Protein AF-A0A1E5JTC6-F1 (afdb_monomer_lite)

Organism: NCBI:txid45071

Structure (mmCIF, N/CA/C/O backbone):
data_AF-A0A1E5JTC6-F1
#
_entry.id   AF-A0A1E5JTC6-F1
#
loop_
_atom_site.group_PDB
_atom_site.id
_atom_site.type_symbol
_atom_site.label_atom_id
_atom_site.label_alt_id
_atom_site.label_comp_id
_atom_site.label_asym_id
_atom_site.label_entity_id
_atom_site.label_seq_id
_atom_site.pdbx_PDB_ins_code
_atom_site.Cartn_x
_atom_site.Cartn_y
_atom_site.Cartn_z
_atom_site.occupancy
_atom_site.B_iso_or_equiv
_atom_site.auth_seq_id
_atom_site.auth_comp_id
_atom_site.auth_asym_id
_atom_site.auth_atom_id
_atom_site.pdbx_PDB_model_num
ATOM 1 N N . MET A 1 1 ? 22.022 -9.077 -8.646 1.00 33.25 1 MET A N 1
ATOM 2 C CA . MET A 1 1 ? 21.809 -8.181 -7.489 1.00 33.25 1 MET A CA 1
ATOM 3 C C . MET A 1 1 ? 20.566 -7.343 -7.759 1.00 33.25 1 MET A C 1
ATOM 5 O O . MET A 1 1 ? 20.668 -6.425 -8.558 1.00 33.25 1 MET A O 1
ATOM 9 N N . SER A 1 2 ? 19.394 -7.656 -7.195 1.00 39.16 2 SER A N 1
ATOM 10 C CA . SER A 1 2 ? 18.237 -6.750 -7.318 1.00 39.16 2 SER A CA 1
ATOM 11 C C . SER A 1 2 ? 18.164 -5.842 -6.084 1.00 39.16 2 S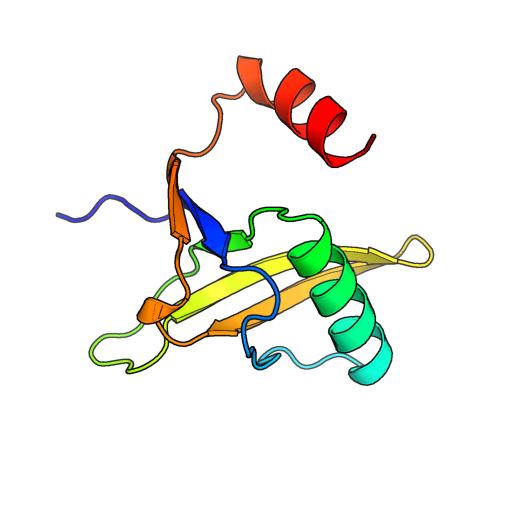ER A C 1
ATOM 13 O O . SER A 1 2 ? 17.911 -6.275 -4.962 1.00 39.16 2 SER A O 1
ATOM 15 N N . LEU A 1 3 ? 18.468 -4.562 -6.304 1.00 50.59 3 LEU A N 1
ATOM 16 C CA . LEU A 1 3 ? 18.520 -3.474 -5.315 1.00 50.59 3 LEU A CA 1
ATOM 17 C C . LEU A 1 3 ? 17.139 -2.838 -5.047 1.00 50.59 3 LEU A C 1
ATOM 19 O O . LEU A 1 3 ? 17.051 -1.746 -4.499 1.00 50.59 3 LEU A O 1
ATOM 23 N N . GLN A 1 4 ? 16.041 -3.489 -5.426 1.00 54.50 4 GLN A N 1
ATOM 24 C CA . GLN A 1 4 ? 14.700 -2.891 -5.408 1.00 54.50 4 GLN A CA 1
ATOM 25 C C . GLN A 1 4 ? 13.967 -3.180 -4.094 1.00 54.50 4 GLN A C 1
ATOM 27 O O . GLN A 1 4 ? 12.951 -3.867 -4.066 1.00 54.50 4 GLN A O 1
ATOM 32 N N . ARG A 1 5 ? 14.507 -2.706 -2.966 1.00 60.59 5 ARG A N 1
ATOM 33 C CA . ARG A 1 5 ? 13.880 -2.934 -1.649 1.00 60.59 5 ARG A CA 1
ATOM 34 C C . ARG A 1 5 ? 12.795 -1.922 -1.280 1.00 60.59 5 ARG A C 1
ATOM 36 O O . ARG A 1 5 ? 12.097 -2.167 -0.308 1.00 60.59 5 ARG A O 1
ATOM 43 N N . HIS A 1 6 ? 12.635 -0.830 -2.029 1.00 73.56 6 HIS A N 1
ATOM 44 C CA . HIS A 1 6 ? 11.702 0.241 -1.672 1.00 73.56 6 HIS A CA 1
ATOM 45 C C . HIS A 1 6 ? 11.273 1.024 -2.924 1.00 73.56 6 HIS A C 1
ATOM 47 O O . HIS A 1 6 ? 11.794 2.099 -3.195 1.00 73.56 6 HIS A O 1
ATOM 53 N N . HIS A 1 7 ? 10.391 0.459 -3.746 1.00 86.75 7 HIS A N 1
ATOM 54 C CA . HIS A 1 7 ? 9.734 1.201 -4.827 1.00 86.75 7 HIS A CA 1
ATOM 55 C C . HIS A 1 7 ? 8.316 1.577 -4.406 1.00 86.75 7 HIS A C 1
ATOM 57 O O . HIS A 1 7 ? 7.688 0.860 -3.623 1.00 86.75 7 HIS A O 1
ATOM 63 N N . LEU A 1 8 ? 7.829 2.690 -4.944 1.00 90.38 8 LEU A N 1
ATOM 64 C CA . LEU A 1 8 ? 6.416 3.022 -4.969 1.00 90.38 8 LEU A CA 1
ATOM 65 C C . LEU A 1 8 ? 5.742 2.157 -6.029 1.00 90.38 8 LEU A C 1
ATOM 67 O O . LEU A 1 8 ? 6.185 2.117 -7.176 1.00 90.38 8 LEU A O 1
ATOM 71 N N . ILE A 1 9 ? 4.688 1.463 -5.634 1.00 92.56 9 ILE A N 1
ATOM 72 C CA . ILE A 1 9 ? 3.933 0.540 -6.468 1.00 92.56 9 ILE A CA 1
ATOM 73 C C . ILE A 1 9 ? 2.525 1.098 -6.600 1.00 92.56 9 ILE A C 1
ATOM 75 O O . ILE A 1 9 ? 1.793 1.176 -5.614 1.00 92.56 9 ILE A O 1
ATOM 79 N N . TYR A 1 10 ? 2.165 1.488 -7.813 1.00 93.38 10 TYR A N 1
ATOM 80 C CA . TYR A 1 10 ? 0.827 1.947 -8.152 1.00 93.38 10 TYR A CA 1
ATOM 81 C C . TYR A 1 10 ? 0.038 0.762 -8.694 1.00 93.38 10 TYR A C 1
ATOM 83 O O . TYR A 1 10 ? 0.516 0.031 -9.568 1.00 93.38 10 TYR A O 1
ATOM 91 N N . LEU A 1 11 ? -1.155 0.563 -8.146 1.00 93.94 11 LEU A N 1
ATOM 92 C CA . LEU A 1 11 ? -2.052 -0.518 -8.530 1.00 93.94 11 LEU A CA 1
ATOM 93 C C . LEU A 1 11 ? -3.154 0.010 -9.440 1.00 93.94 11 LEU A C 1
ATOM 95 O O . LEU A 1 11 ? -3.493 1.191 -9.398 1.00 93.94 11 LEU A O 1
ATOM 99 N N . GLN A 1 12 ? -3.714 -0.880 -10.251 1.00 92.06 12 GLN A N 1
ATOM 100 C CA . GLN A 1 12 ? -4.887 -0.568 -11.058 1.00 92.06 12 GLN A CA 1
ATOM 101 C C . GLN A 1 12 ? -6.085 -0.222 -10.148 1.00 92.06 12 GLN A C 1
ATOM 103 O O . GLN A 1 12 ? -6.242 -0.831 -9.083 1.00 92.06 12 GLN A O 1
ATOM 108 N N . PRO A 1 13 ? -6.963 0.716 -10.539 1.00 85.69 13 PRO A N 1
ATOM 109 C CA . PRO A 1 13 ? -8.205 0.967 -9.810 1.00 85.69 13 PRO A CA 1
ATOM 110 C C . PRO A 1 13 ? -9.054 -0.305 -9.692 1.00 85.69 13 PRO A C 1
ATOM 112 O O . PRO A 1 13 ? -9.145 -1.078 -10.644 1.00 85.69 13 PRO A O 1
ATOM 115 N N . GLY A 1 14 ? -9.678 -0.526 -8.531 1.00 84.94 14 GLY A N 1
ATOM 116 C CA . GLY A 1 14 ? -10.504 -1.716 -8.287 1.00 84.94 14 GLY A CA 1
ATOM 117 C C . GLY A 1 14 ? -9.715 -3.024 -8.148 1.00 84.94 14 GLY A C 1
ATOM 118 O O . GLY A 1 14 ? -10.288 -4.096 -8.301 1.00 84.94 14 GLY A O 1
ATOM 119 N N . THR A 1 15 ? -8.408 -2.944 -7.884 1.00 88.94 15 THR A N 1
ATOM 120 C CA . THR A 1 15 ? -7.561 -4.117 -7.633 1.00 88.94 15 THR A CA 1
ATOM 121 C C . THR A 1 15 ? -8.051 -4.914 -6.429 1.00 88.94 15 THR A C 1
ATOM 123 O O . THR A 1 15 ? -8.184 -4.366 -5.334 1.00 88.94 15 THR A O 1
ATOM 126 N N . ASP A 1 16 ? -8.196 -6.226 -6.609 1.00 92.50 16 ASP A N 1
ATOM 127 C CA . ASP A 1 16 ? -8.383 -7.149 -5.495 1.00 92.50 16 ASP A CA 1
ATOM 128 C C . ASP A 1 16 ? -7.108 -7.228 -4.646 1.00 92.50 16 ASP A C 1
ATOM 130 O O . ASP A 1 16 ? -5.993 -7.421 -5.148 1.00 92.50 16 ASP A O 1
ATOM 134 N N . PHE A 1 17 ? -7.276 -7.122 -3.330 1.00 93.38 17 PHE A N 1
ATOM 135 C CA . PHE A 1 17 ? -6.184 -7.213 -2.370 1.00 93.38 17 PHE A CA 1
ATOM 136 C C . PHE A 1 17 ? -6.575 -8.049 -1.155 1.00 93.38 17 PHE A C 1
ATOM 138 O O . PHE A 1 17 ? -7.743 -8.258 -0.844 1.00 93.38 17 PHE A O 1
ATOM 145 N N . THR A 1 18 ? -5.566 -8.522 -0.429 1.00 92.81 18 THR A N 1
ATOM 146 C CA . THR A 1 18 ? -5.740 -9.170 0.874 1.00 92.81 18 THR A CA 1
ATOM 147 C C . THR A 1 18 ? -4.905 -8.457 1.925 1.00 92.81 18 THR A C 1
ATOM 149 O O . THR A 1 18 ? -3.699 -8.277 1.751 1.00 92.81 18 THR A O 1
ATOM 152 N N . VAL A 1 19 ? -5.525 -8.086 3.046 1.00 92.69 19 VAL A N 1
ATOM 153 C CA . VAL A 1 19 ? -4.807 -7.579 4.223 1.00 92.69 19 VAL A CA 1
ATOM 154 C C . VAL A 1 19 ? -4.202 -8.756 4.985 1.00 92.69 19 VAL A C 1
ATOM 156 O O . VAL A 1 19 ? -4.919 -9.618 5.491 1.00 92.69 19 VAL A O 1
ATOM 159 N N . THR A 1 20 ? -2.873 -8.789 5.086 1.00 88.88 20 THR A N 1
ATOM 160 C CA . THR A 1 20 ? -2.120 -9.890 5.722 1.00 88.88 20 THR A CA 1
ATOM 161 C C . THR A 1 20 ? -1.668 -9.594 7.144 1.00 88.88 20 THR A C 1
ATOM 163 O O . THR A 1 20 ? -1.164 -10.473 7.840 1.00 88.88 20 THR A O 1
ATOM 166 N N . SER A 1 21 ? -1.826 -8.353 7.593 1.00 83.19 21 SER A N 1
ATOM 167 C CA . SER A 1 21 ? -1.413 -7.937 8.935 1.00 83.19 21 SER A CA 1
ATOM 168 C C . SER A 1 21 ? -2.569 -8.060 9.919 1.00 83.19 21 SER A C 1
ATOM 170 O O . SER A 1 21 ? -3.724 -7.818 9.577 1.00 83.19 21 SER A O 1
ATOM 172 N N . ILE A 1 22 ? -2.242 -8.461 11.146 1.00 79.19 22 ILE A N 1
ATOM 173 C CA . ILE A 1 22 ? -3.215 -8.625 12.224 1.00 79.19 22 ILE A CA 1
ATOM 174 C C . ILE A 1 22 ? -3.535 -7.234 12.773 1.00 79.19 22 ILE A C 1
ATOM 176 O O . ILE A 1 22 ? -2.679 -6.596 13.385 1.00 79.19 22 ILE A O 1
ATOM 180 N N . HIS A 1 23 ? -4.762 -6.774 12.539 1.00 76.75 23 HIS A N 1
ATOM 181 C CA . HIS A 1 23 ? -5.292 -5.519 13.071 1.00 76.75 23 HIS A CA 1
ATOM 182 C C . HIS A 1 23 ? -6.552 -5.803 13.879 1.00 76.75 23 HIS A C 1
ATOM 184 O O . HIS A 1 23 ? -7.354 -6.649 13.492 1.00 76.75 23 HIS A O 1
ATOM 190 N N . GLU A 1 24 ? -6.720 -5.079 14.986 1.00 72.56 24 GLU A N 1
ATOM 191 C CA . GLU A 1 24 ? -7.886 -5.196 15.878 1.00 72.56 24 GLU A CA 1
ATOM 192 C C . GLU A 1 24 ? -9.199 -4.883 15.145 1.00 72.56 24 GLU A C 1
ATOM 194 O O . GLU A 1 24 ? -10.213 -5.525 15.399 1.00 72.56 24 GLU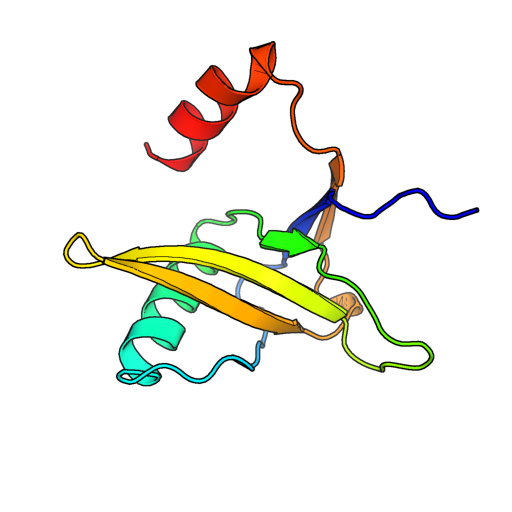 A O 1
ATOM 199 N N . ASP A 1 25 ? -9.158 -3.951 14.188 1.00 86.62 25 ASP A N 1
ATOM 200 C CA . ASP A 1 25 ? -10.292 -3.575 13.345 1.00 86.62 25 ASP A CA 1
ATOM 201 C C . ASP A 1 25 ? -9.956 -3.788 11.864 1.00 86.62 25 ASP A C 1
ATOM 203 O O . ASP A 1 25 ? -9.578 -2.874 11.129 1.00 86.62 25 ASP A O 1
ATOM 207 N N . LYS A 1 26 ? -10.031 -5.051 11.434 1.00 88.25 26 LYS A N 1
ATOM 208 C CA . LYS A 1 26 ? -9.706 -5.452 10.060 1.00 88.25 26 LYS A CA 1
ATOM 209 C C . LYS A 1 26 ? -10.614 -4.780 9.024 1.00 88.25 26 LYS A C 1
ATOM 211 O O . LYS A 1 26 ? -10.121 -4.395 7.968 1.00 88.25 26 LYS A O 1
ATOM 216 N N . LYS A 1 27 ? -11.903 -4.610 9.334 1.00 90.31 27 LYS A N 1
ATOM 217 C CA . LYS A 1 27 ? -12.881 -4.023 8.409 1.00 90.31 27 LYS A CA 1
ATOM 218 C C . LYS A 1 27 ? -12.557 -2.557 8.126 1.00 90.31 27 LYS A C 1
ATOM 220 O O . LYS A 1 27 ? -12.481 -2.172 6.965 1.00 90.31 27 LYS A O 1
ATOM 225 N N . MET A 1 28 ? -12.289 -1.768 9.169 1.00 91.38 28 MET A N 1
ATOM 226 C CA . MET A 1 28 ? -11.858 -0.378 9.001 1.00 91.38 28 MET A CA 1
ATOM 227 C C . MET A 1 28 ? -10.579 -0.290 8.162 1.00 91.38 28 MET A C 1
ATOM 229 O O . MET A 1 28 ? -10.487 0.546 7.267 1.00 91.38 28 MET A O 1
ATOM 233 N N . ILE A 1 29 ? -9.608 -1.181 8.392 1.00 92.38 29 ILE A 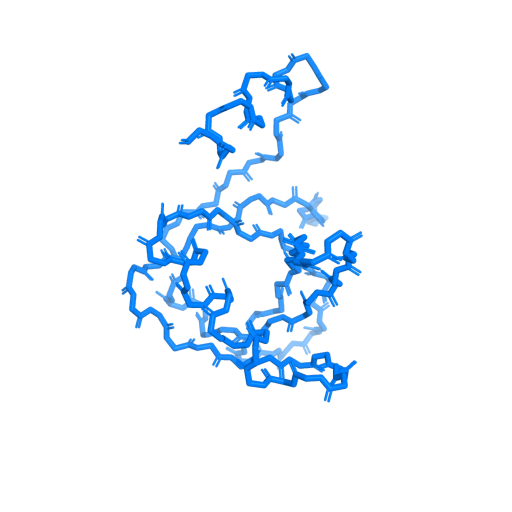N 1
ATOM 234 C CA . ILE A 1 29 ? -8.376 -1.208 7.595 1.00 92.38 29 ILE A CA 1
ATOM 235 C C . ILE A 1 29 ? -8.666 -1.507 6.123 1.00 92.38 29 ILE A C 1
ATOM 237 O O . ILE A 1 29 ? -8.125 -0.821 5.264 1.00 92.38 29 ILE A O 1
ATOM 241 N N . GLU A 1 30 ? -9.513 -2.486 5.812 1.00 92.69 30 GLU A N 1
ATOM 242 C CA . GLU A 1 30 ? -9.885 -2.812 4.428 1.00 92.69 30 GLU A CA 1
ATOM 243 C C . GLU A 1 30 ? -10.596 -1.645 3.728 1.00 92.69 30 GLU A C 1
ATOM 245 O O . GLU A 1 30 ? -10.273 -1.334 2.580 1.00 92.69 30 GLU A O 1
ATOM 250 N N . GLU A 1 31 ? -11.495 -0.942 4.419 1.00 91.94 31 GLU A N 1
ATOM 251 C CA . GLU A 1 31 ? -12.155 0.259 3.893 1.00 91.94 31 GLU A CA 1
ATOM 252 C C . GLU A 1 31 ? -11.140 1.378 3.611 1.00 91.94 31 GLU A C 1
ATOM 254 O O . GLU A 1 31 ? -11.134 1.961 2.527 1.00 91.94 31 GLU A O 1
ATOM 259 N N . GLN A 1 32 ? -10.222 1.641 4.544 1.00 91.75 32 GLN A N 1
ATOM 260 C CA . GLN A 1 32 ? -9.184 2.659 4.366 1.00 91.75 32 GLN A CA 1
ATOM 261 C C . GLN A 1 32 ? -8.178 2.296 3.264 1.00 91.75 32 GLN A C 1
ATOM 263 O O . GLN A 1 32 ? -7.745 3.174 2.519 1.00 91.75 32 GLN A O 1
ATOM 268 N N . VAL A 1 33 ? -7.818 1.015 3.122 1.00 92.56 33 VAL A N 1
ATOM 269 C CA . VAL A 1 33 ? -6.993 0.534 2.001 1.00 92.56 33 VAL A CA 1
ATOM 270 C C . VAL A 1 33 ? -7.732 0.737 0.682 1.00 92.56 33 VAL A C 1
ATOM 272 O O . VAL A 1 33 ? -7.139 1.245 -0.263 1.00 92.56 33 VAL A O 1
ATOM 275 N N . SER A 1 34 ? -9.018 0.390 0.616 1.00 92.56 34 SER A N 1
ATOM 276 C CA . SER A 1 34 ? -9.819 0.557 -0.602 1.00 92.56 34 SER A CA 1
ATOM 277 C C . SER A 1 34 ? -9.851 2.023 -1.034 1.00 92.56 34 SER A C 1
ATOM 279 O O . SER A 1 34 ? -9.488 2.332 -2.165 1.00 92.56 34 SER A O 1
ATOM 281 N N . LEU A 1 35 ? -10.146 2.939 -0.104 1.00 90.75 35 LEU A N 1
ATOM 282 C CA . LEU A 1 35 ? -10.122 4.384 -0.356 1.00 90.75 35 LEU A CA 1
ATOM 283 C C . LEU A 1 35 ? -8.739 4.885 -0.802 1.00 90.75 35 LEU A C 1
ATOM 285 O O . LEU A 1 35 ? -8.639 5.748 -1.673 1.00 90.75 35 LEU A O 1
ATOM 289 N N . TRP A 1 36 ? -7.659 4.359 -0.216 1.00 91.56 36 TRP A N 1
ATOM 290 C CA . TRP A 1 36 ? -6.288 4.690 -0.616 1.00 91.56 36 TRP A CA 1
ATOM 291 C C . TRP A 1 36 ? -6.012 4.294 -2.072 1.00 91.56 36 TRP A C 1
ATOM 293 O O . TRP A 1 36 ? -5.470 5.087 -2.844 1.00 91.56 36 TRP A O 1
ATOM 303 N N . LEU A 1 37 ? -6.413 3.081 -2.457 1.00 91.88 37 LEU A N 1
ATOM 304 C CA . LEU A 1 37 ? -6.222 2.556 -3.808 1.00 91.88 37 LEU A CA 1
ATOM 305 C C . LEU A 1 37 ? -7.131 3.240 -4.838 1.00 91.88 37 LEU A C 1
ATOM 307 O O . LEU A 1 37 ? -6.678 3.517 -5.945 1.00 91.88 37 LEU A O 1
ATOM 311 N N . GLU A 1 38 ? -8.372 3.578 -4.481 1.00 90.88 38 GLU A N 1
ATOM 312 C CA . GLU A 1 38 ? -9.294 4.343 -5.337 1.00 90.88 38 GLU A CA 1
ATOM 313 C C . GLU A 1 38 ? -8.755 5.735 -5.680 1.00 90.88 38 GLU A C 1
ATOM 315 O O . GLU A 1 38 ? -8.937 6.218 -6.796 1.00 90.88 38 GLU A O 1
ATOM 320 N N . LYS A 1 39 ? -8.024 6.361 -4.750 1.00 89.06 39 LYS A N 1
ATOM 321 C CA . LYS A 1 39 ? -7.308 7.622 -4.993 1.00 89.06 39 LYS A CA 1
ATOM 322 C C . LYS A 1 39 ? -6.056 7.459 -5.864 1.00 89.06 39 LYS A C 1
ATOM 324 O O . LYS A 1 39 ? -5.377 8.445 -6.141 1.00 89.06 39 LYS A O 1
ATOM 329 N N . GLY A 1 40 ? -5.719 6.236 -6.278 1.00 89.88 40 GLY A N 1
ATOM 330 C CA . GLY A 1 40 ? -4.525 5.942 -7.070 1.00 89.88 40 GLY A CA 1
ATOM 331 C C . GLY A 1 40 ? -3.220 6.141 -6.297 1.00 89.88 40 GLY A C 1
ATOM 332 O O . GLY A 1 40 ? -2.174 6.377 -6.904 1.00 89.88 40 GLY A O 1
ATOM 333 N N . LEU A 1 41 ? -3.262 6.084 -4.962 1.00 90.31 41 LEU A N 1
ATOM 334 C CA . LEU A 1 41 ? -2.085 6.314 -4.134 1.00 90.31 41 LEU A CA 1
ATOM 335 C C . LEU A 1 41 ? -1.180 5.074 -4.094 1.00 90.31 41 LEU A C 1
ATOM 337 O O . LEU A 1 41 ? -1.661 3.937 -4.050 1.00 90.31 41 LEU A O 1
ATOM 341 N N . PRO A 1 42 ? 0.151 5.261 -4.082 1.00 91.81 42 PRO A N 1
ATOM 342 C CA . PRO A 1 42 ? 1.075 4.144 -4.153 1.00 91.81 42 PRO A CA 1
ATOM 343 C C . PRO A 1 42 ? 1.144 3.369 -2.837 1.00 91.81 42 PRO A C 1
ATOM 345 O O . PRO A 1 42 ? 0.968 3.911 -1.745 1.00 91.81 42 PRO A O 1
ATOM 348 N N . CYS A 1 43 ? 1.501 2.096 -2.948 1.00 91.81 43 CYS A N 1
ATOM 349 C CA . CYS A 1 43 ? 2.002 1.278 -1.852 1.00 91.81 43 CYS A CA 1
ATOM 350 C C . CYS A 1 43 ? 3.534 1.204 -1.904 1.00 91.81 43 CYS A C 1
ATOM 352 O O . CYS A 1 43 ? 4.151 1.538 -2.912 1.00 91.81 43 CYS A O 1
ATOM 354 N N . ILE A 1 44 ? 4.171 0.730 -0.837 1.00 89.50 44 ILE A N 1
ATOM 355 C CA . ILE A 1 44 ? 5.620 0.502 -0.813 1.00 89.50 44 ILE A CA 1
ATOM 356 C C . ILE A 1 44 ? 5.885 -0.984 -1.030 1.00 89.50 44 ILE A C 1
ATOM 358 O O . ILE A 1 44 ? 5.280 -1.831 -0.377 1.00 89.50 44 ILE A O 1
ATOM 362 N N . TYR A 1 45 ? 6.810 -1.319 -1.922 1.00 80.50 45 TYR A N 1
ATOM 363 C CA . TYR A 1 45 ? 7.230 -2.704 -2.114 1.00 80.50 45 TYR A CA 1
ATOM 364 C C . TYR A 1 45 ? 7.776 -3.301 -0.807 1.00 80.50 45 TYR A C 1
ATOM 366 O O . TYR A 1 45 ? 8.677 -2.728 -0.193 1.00 80.50 45 TYR A O 1
ATOM 374 N N . ALA A 1 46 ? 7.248 -4.450 -0.378 1.00 75.94 46 ALA A N 1
ATOM 375 C CA . ALA A 1 46 ? 7.753 -5.163 0.791 1.00 75.94 46 ALA A CA 1
ATOM 376 C C . ALA A 1 46 ? 8.704 -6.295 0.379 1.00 75.94 46 ALA A C 1
ATOM 378 O O . ALA A 1 46 ? 8.794 -6.691 -0.785 1.00 75.94 46 ALA A O 1
ATOM 379 N N . LYS A 1 47 ? 9.446 -6.837 1.349 1.00 72.88 47 LYS A N 1
ATOM 380 C CA . LYS A 1 47 ? 10.332 -7.981 1.110 1.00 72.88 47 LYS A CA 1
ATOM 381 C C . LYS A 1 47 ? 9.507 -9.181 0.632 1.00 72.88 47 LYS A C 1
ATOM 383 O O . LYS A 1 47 ? 8.655 -9.664 1.371 1.00 72.88 47 LYS A O 1
ATOM 388 N N . GLN A 1 48 ? 9.819 -9.685 -0.558 1.00 74.50 48 GLN A N 1
ATOM 389 C CA . GLN A 1 48 ? 9.247 -10.932 -1.063 1.00 74.50 48 GLN A CA 1
ATOM 390 C C 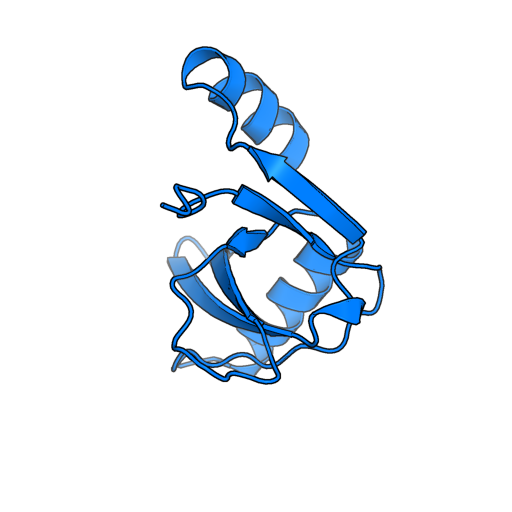. GLN A 1 48 ? 10.030 -12.141 -0.558 1.00 74.50 48 GLN A C 1
ATOM 392 O O . GLN A 1 48 ? 11.247 -12.076 -0.343 1.00 74.50 48 GLN A O 1
ATOM 397 N N . LEU A 1 49 ? 9.329 -13.257 -0.409 1.00 68.56 49 LEU A N 1
ATOM 398 C CA . LEU A 1 49 ? 9.926 -14.583 -0.337 1.00 68.56 49 LEU A CA 1
ATOM 399 C C . LEU A 1 49 ? 10.033 -15.160 -1.755 1.00 68.56 49 LEU A C 1
ATOM 401 O O . LEU A 1 49 ? 9.340 -14.731 -2.677 1.00 68.56 49 LEU A O 1
ATOM 405 N N . MET A 1 50 ? 10.934 -16.120 -1.950 1.00 64.50 50 MET A N 1
ATOM 406 C CA . MET A 1 50 ? 11.067 -16.797 -3.241 1.00 64.50 50 MET A CA 1
ATOM 407 C C . MET A 1 50 ? 9.790 -17.600 -3.540 1.00 64.50 50 MET A C 1
ATOM 409 O O . MET A 1 50 ? 9.264 -18.253 -2.645 1.00 64.50 50 MET A O 1
ATOM 413 N N . HIS A 1 51 ? 9.336 -17.566 -4.798 1.00 69.50 51 HIS A N 1
ATOM 414 C CA . HIS A 1 51 ? 8.224 -18.378 -5.333 1.00 69.50 51 HIS A CA 1
ATOM 415 C C . HIS A 1 51 ? 6.820 -18.006 -4.823 1.00 69.50 51 HIS A C 1
ATOM 417 O O . HIS A 1 51 ? 5.970 -18.873 -4.651 1.00 69.50 51 HIS A O 1
ATOM 423 N N . GLN A 1 52 ? 6.555 -16.719 -4.595 1.00 74.38 52 GLN A N 1
ATOM 424 C CA . GLN A 1 52 ? 5.206 -16.251 -4.270 1.00 74.38 52 GLN A CA 1
ATOM 425 C C . GLN A 1 52 ? 4.422 -15.910 -5.543 1.00 74.38 52 GLN A C 1
ATOM 427 O O . GLN A 1 52 ? 4.931 -15.214 -6.420 1.00 74.38 52 GLN A O 1
ATOM 432 N N . GLU A 1 53 ? 3.181 -16.396 -5.627 1.00 85.06 53 GLU A N 1
ATOM 433 C CA . GLU A 1 53 ? 2.233 -16.057 -6.702 1.00 85.06 53 GLU A CA 1
ATOM 434 C C . GLU A 1 53 ? 1.709 -14.620 -6.574 1.00 85.06 53 GLU A C 1
ATOM 436 O O . GLU A 1 53 ? 1.345 -13.992 -7.565 1.00 85.06 53 GLU A O 1
ATOM 441 N N . THR A 1 54 ? 1.705 -14.088 -5.350 1.00 89.81 54 THR A N 1
ATOM 442 C CA . THR A 1 54 ? 1.320 -12.717 -5.017 1.00 89.81 54 THR A CA 1
ATOM 443 C C . THR A 1 54 ? 2.534 -11.896 -4.600 1.00 89.81 54 THR A C 1
ATOM 445 O O . THR A 1 54 ? 3.534 -12.424 -4.108 1.00 89.81 54 THR A O 1
ATOM 448 N N . ILE A 1 55 ? 2.450 -10.579 -4.775 1.00 89.69 55 ILE A N 1
ATOM 449 C CA . ILE A 1 55 ? 3.436 -9.645 -4.235 1.00 89.69 55 ILE A CA 1
ATOM 450 C C . ILE A 1 55 ? 2.952 -9.068 -2.911 1.00 89.69 55 ILE A C 1
ATOM 452 O O . ILE A 1 55 ? 1.795 -8.686 -2.753 1.00 89.69 55 ILE A O 1
ATOM 456 N N . ASN A 1 56 ? 3.877 -8.968 -1.966 1.00 90.50 56 ASN A N 1
ATOM 457 C CA . ASN A 1 56 ? 3.669 -8.316 -0.684 1.00 90.50 56 ASN A CA 1
ATOM 458 C C . ASN A 1 56 ? 3.966 -6.821 -0.794 1.00 90.50 56 ASN A C 1
ATOM 460 O O . ASN A 1 56 ? 5.038 -6.416 -1.251 1.00 90.50 56 ASN A O 1
ATOM 464 N N . LEU A 1 57 ? 3.042 -6.007 -0.314 1.00 91.44 57 LEU A N 1
ATOM 465 C CA . LEU A 1 57 ? 3.143 -4.559 -0.271 1.00 91.44 57 LEU A CA 1
ATOM 466 C C . LEU A 1 57 ? 2.958 -4.076 1.167 1.00 91.44 57 LEU A C 1
ATOM 468 O O . LEU A 1 57 ? 2.298 -4.713 1.985 1.00 91.44 57 LEU A O 1
ATOM 472 N N . GLY A 1 58 ? 3.587 -2.954 1.484 1.00 91.12 58 GLY A N 1
ATOM 473 C CA . GLY A 1 58 ? 3.445 -2.245 2.741 1.00 91.12 58 GLY A CA 1
ATOM 474 C C . GLY A 1 58 ? 2.709 -0.932 2.525 1.00 91.12 58 GLY A C 1
ATOM 475 O O . GLY A 1 58 ? 3.031 -0.167 1.617 1.00 91.12 58 GLY A O 1
ATOM 476 N N . LEU A 1 59 ? 1.762 -0.651 3.405 1.00 90.38 59 LEU A N 1
ATOM 477 C CA . LEU A 1 59 ? 1.026 0.596 3.466 1.00 90.38 59 LEU A CA 1
ATOM 478 C C . LEU A 1 59 ? 1.033 1.116 4.904 1.00 90.38 59 LEU A C 1
ATOM 480 O O . LEU A 1 59 ? 0.966 0.356 5.867 1.00 90.38 59 LEU A O 1
ATOM 484 N N . THR A 1 60 ? 1.159 2.428 5.067 1.00 88.81 60 THR A N 1
ATOM 485 C CA . THR A 1 60 ? 0.957 3.085 6.357 1.00 88.81 60 THR A CA 1
ATOM 486 C C . THR A 1 60 ? -0.300 3.925 6.261 1.00 88.81 60 THR A C 1
ATOM 488 O O . THR A 1 60 ? -0.339 4.854 5.464 1.00 88.81 60 THR A O 1
ATOM 491 N N . LEU A 1 61 ? -1.281 3.626 7.104 1.00 87.94 61 LEU A N 1
ATOM 492 C CA . LEU A 1 61 ? -2.499 4.414 7.240 1.00 87.94 61 LEU A CA 1
ATOM 493 C C . LEU A 1 61 ? -2.453 5.211 8.542 1.00 87.94 61 LEU A C 1
ATOM 495 O O . LEU A 1 61 ? -1.929 4.733 9.552 1.00 87.94 61 LEU A O 1
ATOM 499 N N . LEU A 1 62 ? -3.004 6.420 8.518 1.00 84.56 62 LEU A N 1
ATOM 500 C CA . LEU A 1 62 ? -3.251 7.225 9.707 1.00 84.56 62 LEU A CA 1
ATOM 501 C C . LEU A 1 62 ? -4.763 7.365 9.857 1.00 84.56 62 LEU A C 1
ATOM 503 O O . LEU A 1 62 ? -5.408 7.980 9.015 1.00 84.56 62 LEU A O 1
ATOM 507 N N . HIS A 1 63 ? -5.321 6.779 10.909 1.00 82.38 63 HIS A N 1
ATOM 508 C CA . HIS A 1 63 ? -6.752 6.821 11.178 1.00 82.38 63 HIS A CA 1
ATOM 509 C C . HIS A 1 63 ? -6.978 7.058 12.669 1.00 82.38 63 HIS A C 1
ATOM 511 O O . HIS A 1 63 ? -6.331 6.415 13.494 1.00 82.38 63 HIS A O 1
ATOM 517 N N . ALA A 1 64 ? -7.869 7.994 13.013 1.00 83.00 64 ALA A N 1
ATOM 518 C CA . ALA A 1 64 ? -8.142 8.395 14.398 1.00 83.00 64 ALA A CA 1
ATOM 519 C C . ALA A 1 64 ? -6.857 8.669 15.211 1.00 83.00 64 ALA A C 1
ATOM 521 O O . ALA A 1 64 ? -6.687 8.160 16.314 1.00 83.00 64 ALA A O 1
ATOM 522 N N . GLU A 1 65 ? -5.911 9.405 14.611 1.00 82.94 65 GLU A N 1
ATOM 523 C CA . GLU A 1 65 ? -4.594 9.737 15.190 1.00 82.94 65 GLU A CA 1
ATOM 524 C C . GLU A 1 65 ? -3.681 8.527 15.483 1.00 82.94 65 GLU A C 1
ATOM 526 O O . GLU A 1 65 ? -2.555 8.683 15.958 1.00 82.94 65 GLU A O 1
ATOM 531 N N . LYS A 1 66 ? -4.108 7.308 15.129 1.00 86.12 66 LYS A N 1
ATOM 532 C CA . LYS A 1 66 ? -3.329 6.077 15.263 1.00 86.12 66 LYS A CA 1
ATOM 533 C C . LYS A 1 66 ? -2.710 5.691 13.923 1.00 86.12 66 LYS A C 1
ATOM 535 O O . LYS A 1 66 ? -3.346 5.695 12.869 1.00 86.12 66 LYS A O 1
ATOM 540 N N . LYS A 1 67 ? -1.426 5.335 13.967 1.00 88.56 67 LYS A N 1
ATOM 541 C CA . LYS A 1 67 ? -0.683 4.822 12.813 1.00 88.56 67 LYS A CA 1
ATOM 542 C C . LYS A 1 67 ? -0.869 3.311 12.698 1.00 88.56 67 LYS A C 1
ATOM 544 O O . LYS A 1 67 ? -0.505 2.572 13.611 1.00 88.56 67 LYS A O 1
ATOM 549 N N . HIS A 1 68 ? -1.325 2.855 11.539 1.00 88.38 68 HIS A N 1
ATOM 550 C CA . HIS A 1 68 ? -1.508 1.446 11.209 1.00 88.38 68 HIS A CA 1
ATOM 551 C C . HIS A 1 68 ? -0.522 1.031 10.118 1.00 88.38 68 HIS A C 1
ATOM 553 O O . HIS A 1 68 ? -0.479 1.625 9.042 1.00 88.38 68 HIS A O 1
ATOM 559 N N . ARG A 1 69 ? 0.301 0.013 10.394 1.00 89.38 69 ARG A N 1
ATOM 560 C CA . ARG A 1 69 ? 1.204 -0.584 9.399 1.00 89.38 69 ARG A CA 1
ATOM 561 C C . ARG A 1 69 ? 0.521 -1.793 8.783 1.00 89.38 69 ARG A C 1
ATOM 563 O O . ARG A 1 69 ? 0.365 -2.813 9.446 1.00 89.38 69 ARG A O 1
ATOM 570 N N . VAL A 1 70 ? 0.116 -1.661 7.533 1.00 91.19 70 VAL A N 1
ATOM 571 C CA . VAL A 1 70 ? -0.680 -2.646 6.816 1.00 91.19 70 VAL A CA 1
ATOM 572 C C . VAL A 1 70 ? 0.196 -3.378 5.806 1.00 91.19 70 VAL A C 1
ATOM 574 O O . VAL A 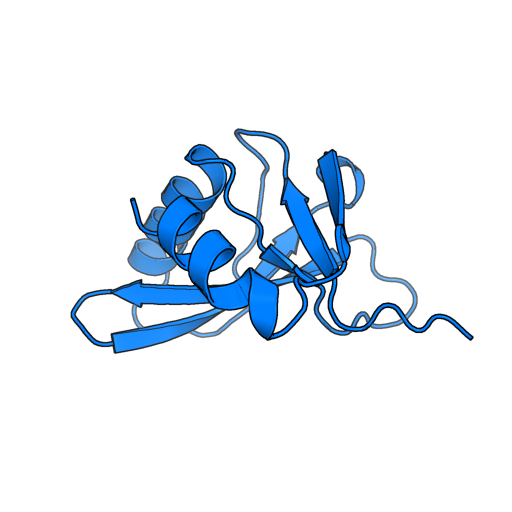1 70 ? 0.767 -2.779 4.903 1.00 91.19 70 VAL A O 1
ATOM 577 N N . GLY A 1 71 ? 0.327 -4.684 5.982 1.00 92.31 71 GLY A N 1
ATOM 578 C CA . GLY A 1 71 ? 0.752 -5.614 4.946 1.00 92.31 71 GLY A CA 1
ATOM 579 C C . GLY A 1 71 ? -0.415 -5.950 4.023 1.00 92.31 71 GLY A C 1
ATOM 580 O O . GLY A 1 71 ? -1.509 -6.271 4.496 1.00 92.31 71 GLY A O 1
ATOM 581 N N . LEU A 1 72 ? -0.155 -5.877 2.723 1.00 92.44 72 LEU A N 1
ATOM 582 C CA . LEU A 1 72 ? -1.082 -6.179 1.642 1.00 92.44 72 LEU A CA 1
ATOM 583 C C . LEU A 1 72 ? -0.484 -7.257 0.742 1.00 92.44 72 LEU A C 1
ATOM 585 O O . LEU A 1 72 ? 0.729 -7.304 0.543 1.00 92.44 72 LEU A O 1
ATOM 589 N N . GLN A 1 73 ? -1.338 -8.096 0.174 1.00 93.19 73 GLN A N 1
ATOM 590 C CA . GLN A 1 73 ? -0.991 -9.001 -0.913 1.00 93.19 73 GLN A CA 1
ATOM 591 C C . GLN A 1 73 ? -1.881 -8.733 -2.111 1.00 93.19 73 GLN A C 1
ATOM 593 O O . GLN A 1 73 ? -3.095 -8.601 -1.959 1.00 93.19 73 GLN A O 1
ATOM 598 N N . VAL A 1 74 ? -1.266 -8.672 -3.289 1.00 92.75 74 VAL A N 1
ATOM 599 C CA . VAL A 1 74 ? -1.965 -8.489 -4.564 1.00 92.75 74 VAL A CA 1
ATOM 600 C C . VAL A 1 74 ? -1.360 -9.383 -5.637 1.00 92.75 74 VAL A C 1
ATOM 602 O O . VAL A 1 74 ? -0.194 -9.784 -5.552 1.00 92.75 74 VAL A O 1
ATOM 605 N N . VAL A 1 75 ? -2.147 -9.690 -6.664 1.00 92.50 75 VAL A N 1
ATOM 606 C CA . VAL A 1 75 ? -1.644 -10.387 -7.852 1.00 92.50 75 VAL A CA 1
ATOM 607 C C . VAL A 1 75 ? -0.705 -9.442 -8.621 1.00 92.50 75 VAL A C 1
ATOM 609 O O . VAL A 1 75 ? -1.047 -8.272 -8.807 1.00 92.50 75 VAL A O 1
ATOM 612 N N . PRO A 1 76 ? 0.468 -9.901 -9.101 1.00 90.00 76 PRO A N 1
ATOM 613 C CA . PRO A 1 76 ? 1.439 -9.037 -9.775 1.00 90.00 76 PRO A CA 1
ATOM 614 C C . PRO A 1 76 ? 0.889 -8.314 -11.012 1.00 90.00 76 PRO A C 1
ATOM 616 O O . PRO A 1 76 ? 1.345 -7.219 -11.326 1.00 90.00 76 PRO A O 1
ATOM 619 N N . SER A 1 77 ? -0.099 -8.897 -11.700 1.00 90.94 77 SER A N 1
ATOM 620 C CA . SER A 1 77 ? -0.745 -8.309 -12.882 1.00 90.94 77 SER A CA 1
ATOM 621 C C . SER A 1 77 ? -1.512 -7.019 -12.592 1.00 90.94 77 SER A C 1
ATOM 623 O O . SER A 1 77 ? -1.794 -6.267 -13.519 1.00 90.94 77 SER A O 1
ATOM 625 N N . PHE A 1 78 ? -1.843 -6.757 -11.326 1.00 93.62 78 PHE A N 1
ATOM 626 C CA . PHE A 1 78 ? -2.507 -5.526 -10.910 1.00 93.62 78 PHE A CA 1
ATOM 627 C C . PHE A 1 78 ? -1.545 -4.352 -10.716 1.00 93.62 78 PHE A C 1
ATOM 629 O O . PHE A 1 78 ? -1.989 -3.221 -10.521 1.00 93.62 78 PHE A O 1
ATOM 636 N N . VAL A 1 79 ? -0.230 -4.585 -10.783 1.00 91.94 79 VAL A N 1
ATOM 637 C CA . VAL A 1 79 ? 0.752 -3.500 -10.767 1.00 91.94 79 VAL A CA 1
ATOM 638 C C . VAL A 1 79 ? 0.671 -2.733 -12.078 1.00 91.94 79 VAL A C 1
ATOM 640 O O . VAL A 1 79 ? 1.002 -3.253 -13.140 1.00 91.94 79 VAL A O 1
ATOM 643 N N . GLN A 1 80 ? 0.260 -1.474 -11.984 1.00 92.88 80 GLN A N 1
ATOM 644 C CA . GLN A 1 80 ? 0.202 -0.564 -13.118 1.00 92.88 80 GLN A CA 1
ATOM 645 C C . GLN A 1 80 ? 1.555 0.105 -13.359 1.00 92.88 80 GLN A C 1
ATOM 647 O O . GLN A 1 80 ? 2.022 0.181 -14.493 1.00 92.88 80 GLN A O 1
ATOM 652 N N . GLU A 1 81 ? 2.188 0.604 -12.297 1.00 91.31 81 GLU A N 1
ATOM 653 C CA . GLU A 1 81 ? 3.427 1.370 -12.403 1.00 91.31 81 GLU A CA 1
ATOM 654 C C . GLU A 1 81 ? 4.321 1.136 -11.182 1.00 91.31 81 GLU A C 1
ATOM 656 O O . GLU A 1 81 ? 3.845 0.940 -10.062 1.00 91.31 81 GLU A O 1
ATOM 661 N N . GLN A 1 82 ? 5.637 1.175 -11.397 1.00 90.44 82 GLN A N 1
ATOM 662 C CA . GLN A 1 82 ? 6.630 1.143 -10.329 1.00 90.44 82 GLN A CA 1
ATOM 663 C C . GLN A 1 82 ? 7.558 2.346 -10.458 1.00 90.44 82 GLN A C 1
ATOM 665 O O . GLN A 1 82 ? 8.174 2.541 -11.505 1.00 90.44 82 GLN A O 1
ATOM 670 N N . LYS A 1 83 ? 7.697 3.121 -9.382 1.00 89.25 83 LYS A N 1
ATOM 671 C CA . LYS A 1 83 ? 8.621 4.259 -9.306 1.00 89.25 83 LYS A CA 1
ATOM 672 C C . LYS A 1 83 ? 9.644 4.045 -8.196 1.00 89.25 83 LYS A C 1
ATOM 674 O O . LYS A 1 83 ? 9.312 3.435 -7.176 1.00 89.25 83 LYS A O 1
ATOM 679 N N . PRO A 1 84 ? 10.879 4.546 -8.344 1.00 87.06 84 PRO A N 1
ATOM 680 C CA . PRO A 1 84 ? 11.769 4.667 -7.198 1.00 87.06 84 PRO A CA 1
ATOM 681 C C . PRO A 1 84 ? 11.118 5.554 -6.127 1.00 87.06 84 PRO A C 1
ATOM 683 O O . PRO A 1 84 ? 10.246 6.371 -6.428 1.00 87.06 84 PRO A O 1
ATOM 686 N N . LEU A 1 85 ? 11.534 5.396 -4.870 1.00 84.62 85 LEU A N 1
ATOM 687 C CA . LEU A 1 85 ? 11.170 6.378 -3.852 1.00 84.62 85 LEU A CA 1
ATOM 688 C C . LEU A 1 85 ? 11.713 7.764 -4.239 1.00 84.62 85 LEU A C 1
ATOM 690 O O . LEU A 1 85 ? 12.827 7.838 -4.768 1.00 84.62 85 LEU A O 1
ATOM 694 N N . PRO A 1 86 ? 10.970 8.843 -3.937 1.00 84.69 86 PRO A N 1
ATOM 695 C CA . PRO A 1 86 ? 11.487 10.197 -4.068 1.00 84.69 86 PRO A CA 1
ATOM 696 C C . PRO A 1 86 ? 12.746 10.366 -3.213 1.00 84.69 86 PRO A C 1
ATOM 698 O O . PRO A 1 86 ? 12.887 9.763 -2.142 1.00 84.69 86 PRO A O 1
ATOM 701 N N . THR A 1 87 ? 13.666 11.204 -3.679 1.00 83.69 87 THR A N 1
ATOM 702 C CA . THR A 1 87 ? 14.802 11.642 -2.866 1.00 83.69 87 THR A CA 1
ATOM 703 C C . THR A 1 87 ? 14.310 12.454 -1.668 1.00 83.69 87 THR A C 1
ATOM 705 O O . THR A 1 87 ? 13.205 12.990 -1.685 1.00 83.69 87 THR A O 1
ATOM 708 N N . LEU A 1 88 ? 15.135 12.596 -0.623 1.00 79.56 88 LEU A N 1
ATOM 709 C CA . LEU A 1 88 ? 14.763 13.360 0.578 1.00 79.56 88 LEU A CA 1
ATOM 710 C C . LEU A 1 88 ? 14.273 14.782 0.248 1.00 79.56 88 LEU A C 1
ATOM 712 O O . LEU A 1 88 ? 13.352 15.272 0.893 1.00 79.56 88 LEU A O 1
ATOM 716 N N . LEU A 1 89 ? 14.873 15.414 -0.765 1.00 82.75 89 LEU A N 1
ATOM 717 C CA . LEU A 1 89 ? 14.500 16.749 -1.229 1.00 82.75 89 LEU A CA 1
ATOM 718 C C . LEU A 1 89 ? 13.093 16.770 -1.847 1.00 82.75 89 LEU A C 1
ATOM 720 O O . LEU A 1 89 ? 12.331 17.694 -1.601 1.00 82.75 89 LEU A O 1
ATOM 724 N N . GLU A 1 90 ? 12.735 15.726 -2.592 1.00 82.50 90 GLU A N 1
ATOM 725 C CA . GLU A 1 90 ? 11.441 15.582 -3.270 1.00 82.50 90 GLU A CA 1
ATOM 726 C C . GLU A 1 90 ? 10.335 15.062 -2.335 1.00 82.50 90 GLU A C 1
ATOM 728 O O . GLU A 1 90 ? 9.157 15.102 -2.687 1.00 82.50 90 GLU A O 1
ATOM 733 N N . MET A 1 91 ? 10.681 14.562 -1.139 1.00 79.50 91 MET A N 1
ATOM 734 C CA . MET A 1 91 ? 9.696 14.001 -0.206 1.00 79.50 91 MET A CA 1
ATOM 735 C C . MET A 1 91 ? 8.658 15.036 0.233 1.00 79.50 91 MET A C 1
ATOM 737 O O . MET A 1 91 ? 7.500 14.672 0.416 1.00 79.50 91 MET A O 1
ATOM 741 N N . GLN A 1 92 ? 9.043 16.305 0.402 1.00 76.94 92 GLN A N 1
ATOM 742 C CA . GLN A 1 92 ? 8.108 17.349 0.829 1.00 76.94 92 GLN A CA 1
ATOM 743 C C . GLN A 1 92 ? 6.994 17.546 -0.204 1.00 76.94 92 GLN A C 1
ATOM 745 O O . GLN A 1 92 ? 5.818 17.452 0.147 1.00 76.94 92 GLN A O 1
ATOM 750 N N . ASP A 1 93 ? 7.363 17.728 -1.470 1.00 79.81 93 ASP A N 1
ATOM 751 C CA . ASP A 1 93 ? 6.411 17.895 -2.570 1.00 79.81 93 ASP A CA 1
ATOM 752 C C . ASP A 1 93 ? 5.571 16.631 -2.774 1.00 79.81 93 ASP A C 1
ATOM 754 O O . ASP A 1 93 ? 4.354 16.697 -2.942 1.00 79.81 93 ASP A O 1
ATOM 758 N N . PHE A 1 94 ? 6.208 15.463 -2.680 1.00 77.06 94 PHE A N 1
ATOM 759 C CA . PHE A 1 94 ? 5.540 14.172 -2.793 1.00 77.06 94 PHE A CA 1
ATOM 760 C C . PHE A 1 94 ? 4.448 13.977 -1.731 1.00 77.06 94 PHE A C 1
ATOM 762 O O . PHE A 1 94 ? 3.333 13.577 -2.064 1.00 77.06 94 PHE A O 1
ATOM 769 N N . PHE A 1 95 ? 4.731 14.273 -0.457 1.00 72.56 95 PHE A N 1
ATOM 770 C CA . PHE A 1 95 ? 3.729 14.140 0.603 1.00 72.56 95 PHE A CA 1
ATOM 771 C C . PHE A 1 95 ? 2.651 15.220 0.531 1.00 72.56 95 PHE A C 1
ATOM 773 O O . PHE A 1 95 ? 1.501 14.921 0.839 1.00 72.56 95 PHE A O 1
ATOM 780 N N . LEU A 1 96 ? 2.983 16.438 0.094 1.00 69.69 96 LEU A N 1
ATOM 781 C CA . LEU A 1 96 ? 1.984 17.485 -0.132 1.00 69.69 96 LEU A CA 1
ATOM 782 C C . LEU A 1 96 ? 0.987 17.089 -1.227 1.00 69.69 96 LEU A C 1
ATOM 784 O O . LEU A 1 96 ? -0.207 17.295 -1.052 1.00 69.69 96 LEU A O 1
ATOM 788 N N . LEU A 1 97 ? 1.454 16.468 -2.313 1.00 68.31 97 LEU A N 1
ATOM 789 C CA . LEU A 1 97 ? 0.597 15.985 -3.402 1.00 6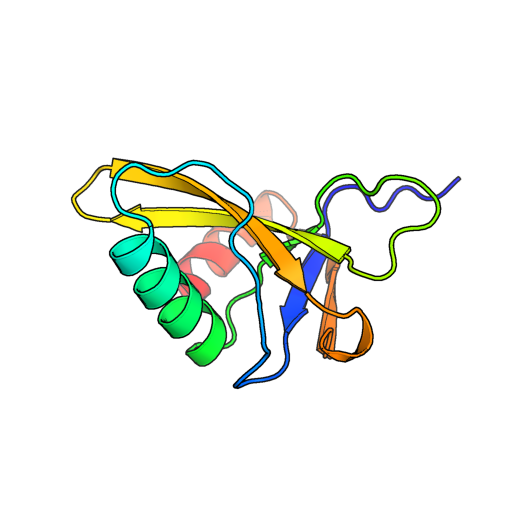8.31 97 LEU A CA 1
ATOM 790 C C . LEU A 1 97 ? -0.296 14.803 -3.001 1.00 68.31 97 LEU A C 1
ATOM 792 O O . LEU A 1 97 ? -1.389 14.661 -3.533 1.00 68.31 97 LEU A O 1
ATOM 796 N N . ILE A 1 98 ? 0.171 13.943 -2.094 1.00 66.06 98 ILE A N 1
ATOM 797 C CA . ILE A 1 98 ? -0.565 12.744 -1.657 1.00 66.06 98 ILE A CA 1
ATOM 798 C C . ILE A 1 98 ? -1.578 13.046 -0.547 1.00 66.06 98 ILE A C 1
ATOM 800 O O . ILE A 1 98 ? -2.578 12.342 -0.422 1.00 66.06 98 ILE A O 1
ATOM 804 N N . MET A 1 99 ? -1.300 14.052 0.286 1.00 58.44 99 MET A N 1
ATOM 805 C CA . MET A 1 99 ? -2.130 14.414 1.440 1.00 58.44 99 MET A CA 1
ATOM 806 C C . MET A 1 99 ? -3.159 15.518 1.141 1.00 58.44 99 MET A C 1
ATOM 808 O O . MET A 1 99 ? -3.968 15.815 2.022 1.00 58.44 99 MET A O 1
ATOM 812 N N . ALA A 1 100 ? -3.106 16.134 -0.046 1.00 53.97 100 ALA A N 1
ATOM 813 C CA . ALA A 1 100 ? -4.091 17.102 -0.541 1.00 53.97 100 ALA A CA 1
ATOM 814 C C . ALA A 1 100 ? -5.347 16.405 -1.089 1.00 53.97 100 ALA A C 1
ATOM 816 O O . ALA A 1 100 ? -6.446 16.978 -0.911 1.00 53.97 100 ALA A O 1
#

Radius of gyration: 13.59 Å; chains: 1; bounding box: 35×36×29 Å

Foldseek 3Di:
DDPQAWKWWFFAQPFDKDWPDDDPCVPVVVVQVNVCNNVRGTWIFHDDDPPDQWGWTWDWDQDPNDIDITIMTGGPVRGPDIGHDDDPVCVVVVVVVSVD

InterPro domains:
  IPR048903 Phosphoribosyl-dephospho-CoA transferase MdcG, N-terminal [PF20866] (4-80)

Secondary structure (DSSP, 8-state):
----SSEEEEEPTT--EEE-S--TTHHHHHHHHHHHHHTTPPEEEPPPPTT-SSEEEEEEEEETTEEEEEEEEE-GGGEEEEEEPPPTTTHHHHHHHHH-

pLDDT: mean 83.53, std 11.93, range [33.25, 93.94]

Sequence (100 aa):
MSLQRHHLIYLQPGTDFTVTSIHEDKKMIEEQVSLWLEKGLPCIYAKQLMHQETINLGLTLLHAEKKHRVGLQVVPSFVQEQKPLPTLLEMQDFFLLIMA